Protein AF-A0A7S2ATP3-F1 (afdb_monomer_lite)

Structure (mmCIF, N/CA/C/O backbone):
data_AF-A0A7S2ATP3-F1
#
_entry.id   AF-A0A7S2ATP3-F1
#
loop_
_atom_site.group_PDB
_atom_site.id
_atom_site.type_symbol
_atom_site.label_atom_id
_atom_site.label_alt_id
_atom_site.label_comp_id
_atom_site.label_asym_id
_atom_site.label_entity_id
_atom_site.label_seq_id
_atom_site.pdbx_PDB_ins_code
_atom_site.Cartn_x
_atom_site.Cartn_y
_atom_site.Cartn_z
_atom_site.occupancy
_atom_site.B_iso_or_equiv
_atom_site.auth_seq_id
_atom_site.auth_comp_id
_atom_site.auth_asym_id
_atom_site.auth_atom_id
_atom_site.pdbx_PDB_model_num
ATOM 1 N N . MET A 1 1 ? 10.703 -3.916 -49.916 1.00 33.94 1 MET A N 1
ATOM 2 C CA . MET A 1 1 ? 11.485 -2.659 -49.935 1.00 33.94 1 MET A CA 1
ATOM 3 C C . MET A 1 1 ? 11.147 -1.851 -48.691 1.00 33.94 1 MET A C 1
ATOM 5 O O . MET A 1 1 ? 10.011 -1.898 -48.243 1.00 33.94 1 MET A O 1
ATOM 9 N N . ALA A 1 2 ? 12.160 -1.230 -48.090 1.00 40.50 2 ALA A N 1
ATOM 10 C CA . ALA A 1 2 ? 12.224 -0.801 -46.694 1.00 40.50 2 ALA A CA 1
ATOM 11 C C . ALA A 1 2 ? 11.126 0.184 -46.239 1.00 40.50 2 ALA A C 1
ATOM 13 O O . ALA A 1 2 ? 11.111 1.345 -46.646 1.00 40.50 2 ALA A O 1
ATOM 14 N N . LEU A 1 3 ? 10.295 -0.246 -45.282 1.00 36.16 3 LEU A N 1
ATOM 15 C CA . LEU A 1 3 ? 9.517 0.641 -44.412 1.00 36.16 3 LEU A CA 1
ATOM 16 C C . LEU A 1 3 ? 10.456 1.270 -43.374 1.00 36.16 3 LEU A C 1
ATOM 18 O O . LEU A 1 3 ? 10.487 0.913 -42.203 1.00 36.16 3 LEU A O 1
ATOM 22 N N . ASN A 1 4 ? 11.278 2.208 -43.835 1.00 50.88 4 ASN A N 1
ATOM 23 C CA . ASN A 1 4 ? 12.158 3.009 -42.992 1.00 50.88 4 ASN A CA 1
ATOM 24 C C . ASN A 1 4 ? 11.406 4.284 -42.564 1.00 50.88 4 ASN A C 1
ATOM 26 O O . ASN A 1 4 ? 11.763 5.398 -42.944 1.00 50.88 4 ASN A O 1
ATOM 30 N N . GLN A 1 5 ? 10.289 4.130 -41.847 1.00 51.97 5 GLN A N 1
ATOM 31 C CA . GLN A 1 5 ? 9.457 5.262 -41.435 1.00 51.97 5 GLN A CA 1
ATOM 32 C C . GLN A 1 5 ? 9.770 5.685 -39.995 1.00 51.97 5 GLN A C 1
ATOM 34 O O . GLN A 1 5 ? 9.367 5.065 -39.022 1.00 51.97 5 GLN A O 1
ATOM 39 N N . LYS A 1 6 ? 10.527 6.785 -39.891 1.00 52.81 6 LYS A N 1
ATOM 40 C CA . LYS A 1 6 ? 10.587 7.738 -38.765 1.00 52.81 6 LYS A CA 1
ATOM 41 C C . LYS A 1 6 ? 10.497 7.135 -37.356 1.00 52.81 6 LYS A C 1
ATOM 43 O O . LYS A 1 6 ? 9.715 7.588 -36.522 1.00 52.81 6 LYS A O 1
ATOM 48 N N . VAL A 1 7 ? 11.408 6.223 -37.029 1.00 58.91 7 VAL A N 1
ATOM 49 C CA . VAL A 1 7 ? 11.720 5.925 -35.627 1.00 58.91 7 VAL A CA 1
ATOM 50 C C . VA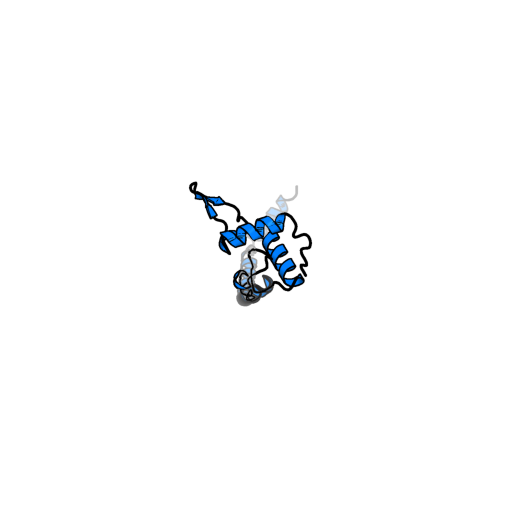L A 1 7 ? 12.190 7.235 -34.977 1.00 58.91 7 VAL A C 1
ATOM 52 O O . VAL A 1 7 ? 13.259 7.757 -35.312 1.00 58.91 7 VAL A O 1
ATOM 55 N N . GLY A 1 8 ? 11.356 7.828 -34.115 1.00 65.56 8 GLY A N 1
ATOM 56 C CA . GLY A 1 8 ? 11.642 9.113 -33.471 1.00 65.56 8 GLY A CA 1
ATOM 57 C C . GLY A 1 8 ? 13.002 9.104 -32.763 1.00 65.56 8 GLY A C 1
ATOM 58 O O . GLY A 1 8 ? 13.475 8.054 -32.329 1.00 65.56 8 GLY A O 1
ATOM 59 N N . LEU A 1 9 ? 13.645 10.271 -32.619 1.00 67.75 9 LEU A N 1
ATOM 60 C CA . LEU A 1 9 ? 15.016 10.386 -32.084 1.00 67.75 9 LEU A CA 1
ATOM 61 C C . LEU A 1 9 ? 15.212 9.618 -30.757 1.00 67.75 9 LEU A C 1
ATOM 63 O O . LEU A 1 9 ? 16.245 8.986 -30.548 1.00 67.75 9 LEU A O 1
ATOM 67 N N . LYS A 1 10 ? 14.174 9.620 -29.908 1.00 71.12 10 LYS A N 1
ATOM 68 C CA . LYS A 1 10 ? 14.107 8.920 -28.614 1.00 71.12 10 LYS A CA 1
ATOM 69 C C . LYS A 1 10 ? 14.188 7.394 -28.739 1.00 71.12 10 LYS A C 1
ATOM 71 O O . LYS A 1 10 ? 14.803 6.739 -27.909 1.00 71.12 10 LYS A O 1
ATOM 76 N N . PHE A 1 11 ? 13.600 6.817 -29.781 1.00 81.69 11 PHE A N 1
ATOM 77 C CA . PHE A 1 11 ? 13.672 5.379 -30.020 1.00 81.69 11 PHE A CA 1
ATOM 78 C C . PHE A 1 11 ? 15.026 4.973 -30.604 1.00 81.69 11 PHE A C 1
ATOM 80 O O . PHE A 1 11 ? 15.560 3.939 -30.223 1.00 81.69 11 PHE A O 1
ATOM 87 N N . LYS A 1 12 ? 15.656 5.818 -31.431 1.00 84.94 12 LYS A N 1
ATOM 88 C CA . LYS A 1 12 ? 17.006 5.544 -31.958 1.00 84.94 12 LYS A CA 1
ATOM 89 C C . LYS A 1 12 ? 18.074 5.488 -30.864 1.00 84.94 12 LYS A C 1
ATOM 91 O O . LYS A 1 12 ? 19.012 4.701 -30.969 1.00 84.94 12 LYS A O 1
ATOM 96 N N . THR A 1 13 ? 17.981 6.339 -29.841 1.00 86.75 13 THR A N 1
ATOM 97 C CA . THR A 1 13 ? 18.908 6.293 -28.697 1.00 86.75 13 THR A CA 1
ATOM 98 C C . THR A 1 13 ? 18.656 5.063 -27.832 1.00 86.75 13 THR A C 1
ATOM 100 O O . THR A 1 13 ? 19.607 4.410 -27.412 1.00 86.75 13 THR A O 1
ATOM 103 N N . ALA A 1 14 ? 17.389 4.700 -27.631 1.00 88.50 14 ALA A N 1
ATOM 104 C CA . ALA A 1 14 ? 17.014 3.513 -26.879 1.00 88.50 14 ALA A CA 1
ATOM 105 C C . ALA A 1 14 ? 17.439 2.207 -27.573 1.00 88.50 14 ALA A C 1
ATOM 107 O O . ALA A 1 14 ? 18.029 1.352 -26.926 1.00 88.50 14 ALA A O 1
ATOM 108 N N . ILE A 1 15 ? 17.235 2.079 -28.888 1.00 90.62 15 ILE A N 1
ATOM 109 C CA . ILE A 1 15 ? 17.682 0.917 -29.677 1.00 90.62 15 ILE A CA 1
ATOM 110 C C . ILE A 1 15 ? 19.206 0.776 -29.608 1.00 90.62 15 ILE A C 1
ATOM 112 O O . ILE A 1 15 ? 19.706 -0.320 -29.384 1.00 90.62 15 ILE A O 1
ATOM 116 N N . ARG A 1 16 ? 19.957 1.883 -29.707 1.00 90.94 16 ARG A N 1
ATOM 117 C CA . ARG A 1 16 ? 21.420 1.864 -29.525 1.00 90.94 16 ARG A CA 1
ATOM 118 C C . ARG A 1 16 ? 21.834 1.406 -28.126 1.00 90.94 16 ARG A C 1
ATOM 120 O O . ARG A 1 16 ? 22.780 0.635 -27.993 1.00 90.94 16 ARG A O 1
ATOM 127 N N . ALA A 1 17 ? 21.135 1.865 -27.088 1.00 91.06 17 ALA A N 1
ATOM 128 C CA . ALA A 1 17 ? 21.399 1.434 -25.719 1.00 91.06 17 ALA A CA 1
ATOM 129 C C . ALA A 1 17 ? 21.090 -0.062 -25.522 1.00 91.06 17 ALA A C 1
ATOM 131 O O . ALA A 1 17 ? 21.885 -0.756 -24.893 1.00 91.06 17 ALA A O 1
ATOM 132 N N . LEU A 1 18 ? 20.003 -0.570 -26.113 1.00 91.56 18 LEU A N 1
ATOM 133 C CA . LEU A 1 18 ? 19.653 -1.996 -26.091 1.00 91.56 18 LEU A CA 1
ATOM 134 C C . LEU A 1 18 ? 20.644 -2.851 -26.877 1.00 91.56 18 LEU A C 1
ATOM 136 O O . LEU A 1 18 ? 21.050 -3.898 -26.395 1.00 91.56 18 LEU A O 1
ATOM 140 N N . ALA A 1 19 ? 21.100 -2.392 -28.040 1.00 92.19 19 ALA A N 1
ATOM 141 C CA . ALA A 1 19 ? 22.096 -3.112 -28.826 1.00 92.19 19 ALA A CA 1
ATOM 142 C C . ALA A 1 19 ? 23.438 -3.254 -28.089 1.00 92.19 19 ALA A C 1
ATOM 144 O O . ALA A 1 19 ? 24.126 -4.254 -28.256 1.00 92.19 19 ALA A O 1
ATOM 145 N N . LYS A 1 20 ? 23.809 -2.261 -27.269 1.00 91.81 20 LYS A N 1
ATOM 146 C CA . LYS A 1 20 ? 25.088 -2.250 -26.546 1.00 91.81 20 LYS A CA 1
ATOM 147 C C . LYS A 1 20 ? 25.037 -2.947 -25.186 1.00 91.81 20 LYS A C 1
ATOM 149 O O . LYS A 1 20 ? 26.010 -3.582 -24.799 1.00 91.81 20 LYS A O 1
AT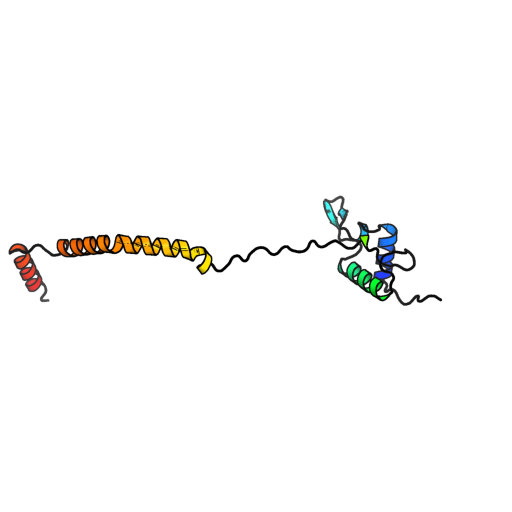OM 154 N N . TYR A 1 21 ? 23.952 -2.768 -24.437 1.00 90.88 21 TYR A N 1
ATOM 155 C CA . TYR A 1 21 ? 23.853 -3.205 -23.039 1.00 90.88 21 TYR A CA 1
ATOM 156 C C . TYR A 1 21 ? 22.748 -4.241 -22.800 1.00 90.88 21 TYR A C 1
ATOM 158 O O . TYR A 1 21 ? 22.624 -4.744 -21.688 1.00 90.88 21 TYR A O 1
ATOM 166 N N . GLY A 1 22 ? 21.930 -4.552 -23.808 1.00 89.69 22 GLY A N 1
ATOM 167 C CA . GLY A 1 22 ? 20.826 -5.499 -23.683 1.00 89.69 22 GLY A CA 1
ATOM 168 C C . GLY A 1 22 ? 19.844 -5.116 -22.562 1.00 89.69 22 GLY A C 1
ATOM 169 O O . GLY A 1 22 ? 19.532 -3.929 -22.401 1.00 89.69 22 GLY A O 1
ATOM 170 N N . PRO A 1 23 ? 19.358 -6.088 -21.765 1.00 90.25 23 PRO A N 1
ATOM 171 C CA . PRO A 1 23 ? 18.364 -5.841 -20.717 1.00 90.25 23 PRO A CA 1
ATOM 172 C C . PRO A 1 23 ? 18.878 -4.943 -19.577 1.00 90.25 23 PRO A C 1
ATOM 174 O O . PRO A 1 23 ? 18.075 -4.299 -18.896 1.00 90.25 23 PRO A O 1
ATOM 177 N N . ASP A 1 24 ? 20.196 -4.814 -19.398 1.00 92.31 24 ASP A N 1
ATOM 178 C CA . ASP A 1 24 ? 20.793 -3.955 -18.366 1.00 92.31 24 ASP A CA 1
ATOM 179 C C . ASP A 1 24 ? 20.502 -2.469 -18.597 1.00 92.31 24 ASP A C 1
ATOM 181 O O . ASP A 1 24 ? 20.576 -1.663 -17.667 1.00 92.31 24 ASP A O 1
ATOM 185 N N . ALA A 1 25 ? 20.138 -2.082 -19.825 1.00 93.19 25 ALA A N 1
ATOM 186 C CA . ALA A 1 25 ? 19.725 -0.718 -20.140 1.00 93.19 25 ALA A CA 1
ATOM 187 C C . ALA A 1 25 ? 18.448 -0.293 -19.383 1.00 93.19 25 ALA A C 1
ATOM 189 O O . ALA A 1 25 ? 18.230 0.906 -19.166 1.00 93.19 25 ALA A O 1
ATOM 190 N N . PHE A 1 26 ? 17.618 -1.257 -18.966 1.00 92.25 26 PHE A N 1
ATOM 191 C CA . PHE A 1 26 ? 16.389 -1.025 -18.201 1.00 92.25 26 PHE A CA 1
ATOM 192 C C . PHE A 1 26 ? 16.611 -0.953 -16.688 1.00 92.25 26 PHE A C 1
ATOM 194 O O . PHE A 1 26 ? 15.719 -0.509 -15.958 1.00 92.25 26 PHE A O 1
ATOM 201 N N . GLN A 1 27 ? 17.773 -1.391 -16.202 1.00 91.62 27 GLN A N 1
ATOM 202 C CA . GLN A 1 27 ? 18.060 -1.464 -14.775 1.00 91.62 27 GLN A CA 1
ATOM 203 C C . GLN A 1 27 ? 18.791 -0.203 -14.288 1.00 91.62 27 GLN A C 1
ATOM 205 O O . GLN A 1 27 ? 19.637 0.349 -14.999 1.00 91.62 27 GLN A O 1
ATOM 210 N N . PRO A 1 28 ? 18.475 0.300 -13.081 1.00 94.38 28 PRO A N 1
ATOM 211 C CA . PRO A 1 28 ? 19.285 1.334 -12.451 1.00 94.38 28 PRO A CA 1
ATOM 212 C C . PRO A 1 28 ? 20.668 0.767 -12.100 1.00 94.38 28 PRO A C 1
ATOM 214 O O . PRO A 1 28 ? 20.784 -0.379 -11.669 1.00 94.38 28 PRO A O 1
ATOM 217 N N . LYS A 1 29 ? 21.718 1.577 -12.251 1.00 92.94 29 LYS A N 1
ATOM 218 C CA . LYS A 1 29 ? 23.102 1.183 -11.932 1.00 92.94 29 LYS A CA 1
ATOM 219 C C . LYS A 1 29 ? 23.595 1.924 -10.697 1.00 92.94 29 LYS A C 1
ATOM 221 O O . LYS A 1 29 ? 23.258 3.089 -10.506 1.00 92.94 29 LYS A O 1
ATOM 226 N N . LYS A 1 30 ? 24.391 1.267 -9.857 1.00 94.38 30 LYS A N 1
ATOM 227 C CA . LYS A 1 30 ? 25.004 1.903 -8.685 1.00 94.38 30 LYS A CA 1
ATOM 228 C C . LYS A 1 30 ? 26.281 2.634 -9.115 1.00 94.38 30 LYS A C 1
ATOM 230 O O . LYS A 1 30 ? 27.124 2.041 -9.781 1.00 94.38 30 LYS A O 1
ATOM 235 N N . LEU A 1 31 ? 26.396 3.916 -8.780 1.00 92.69 31 LEU A N 1
ATOM 236 C CA . LEU A 1 31 ? 27.613 4.707 -8.977 1.00 92.69 31 LEU A CA 1
ATOM 237 C C . LEU A 1 31 ? 28.647 4.367 -7.896 1.00 92.69 31 LEU A C 1
ATOM 239 O O . LEU A 1 31 ? 28.300 3.826 -6.844 1.00 92.69 31 LEU A O 1
ATOM 243 N N . GLN A 1 32 ? 29.905 4.738 -8.144 1.00 91.31 32 GLN A N 1
ATOM 244 C CA . GLN A 1 32 ? 31.008 4.589 -7.186 1.00 91.31 32 GLN A CA 1
ATOM 245 C C . GLN A 1 32 ? 30.724 5.318 -5.862 1.00 91.31 32 GLN A C 1
ATOM 247 O O . GLN A 1 32 ? 30.970 4.761 -4.798 1.00 91.31 32 GLN A O 1
ATOM 252 N N . ASP A 1 33 ? 30.050 6.470 -5.919 1.00 91.44 33 ASP A N 1
ATOM 253 C CA . ASP A 1 33 ? 29.601 7.250 -4.752 1.00 91.44 33 ASP A CA 1
ATOM 254 C C . ASP A 1 33 ? 28.462 6.585 -3.947 1.00 91.44 33 ASP A C 1
ATOM 256 O O . ASP A 1 33 ? 27.826 7.212 -3.100 1.00 91.44 33 ASP A O 1
ATOM 260 N N . GLY A 1 34 ? 28.089 5.345 -4.276 1.00 93.75 34 GLY A N 1
ATOM 261 C CA . GLY A 1 34 ? 27.009 4.598 -3.631 1.00 93.75 34 GLY A CA 1
ATOM 262 C C . GLY A 1 34 ? 25.589 5.011 -4.040 1.00 93.75 34 GLY A C 1
ATOM 263 O O . GLY A 1 34 ? 24.634 4.309 -3.701 1.00 93.75 34 GLY A O 1
ATOM 264 N N . LYS A 1 35 ? 25.433 6.104 -4.796 1.00 94.69 35 LYS A N 1
ATOM 265 C CA . LYS A 1 35 ? 24.148 6.592 -5.327 1.00 94.69 35 LYS A CA 1
ATOM 266 C C . LYS A 1 35 ? 23.647 5.720 -6.483 1.00 94.69 35 LYS A C 1
A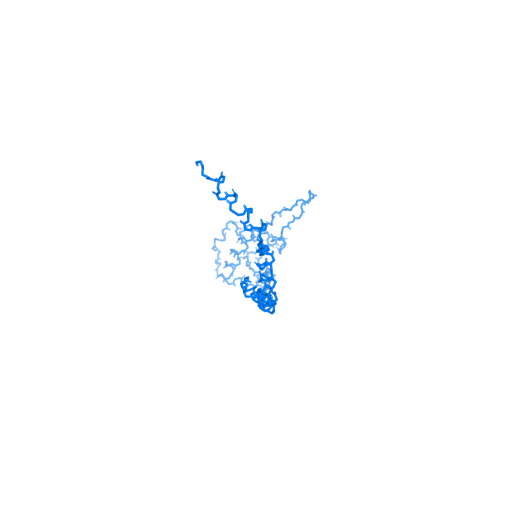TOM 268 O O . LYS A 1 35 ? 24.435 5.161 -7.238 1.00 94.69 35 LYS A O 1
ATOM 273 N N . TRP A 1 36 ? 22.331 5.643 -6.672 1.00 95.62 36 TRP A N 1
ATOM 274 C CA . TRP A 1 36 ? 21.728 4.944 -7.812 1.00 95.62 36 TRP A CA 1
ATOM 275 C C . TRP A 1 36 ? 21.506 5.895 -8.993 1.00 95.62 36 TRP A C 1
ATOM 277 O O . TRP A 1 36 ? 20.810 6.903 -8.869 1.00 95.62 36 TRP A O 1
ATOM 287 N N . ALA A 1 37 ? 22.059 5.552 -10.154 1.00 93.69 37 ALA A N 1
ATOM 288 C CA . ALA A 1 37 ? 21.726 6.178 -11.425 1.00 93.69 37 ALA A CA 1
ATOM 289 C C . ALA A 1 37 ? 20.349 5.721 -11.904 1.00 93.69 37 ALA A C 1
ATOM 291 O O . ALA A 1 37 ? 19.934 4.574 -11.715 1.00 93.69 37 ALA A O 1
ATOM 292 N N . LYS A 1 38 ? 19.675 6.619 -12.623 1.00 93.62 38 LYS A N 1
ATOM 293 C CA . LYS A 1 38 ? 18.491 6.276 -13.413 1.00 93.62 38 LYS A CA 1
ATOM 294 C C . LYS A 1 38 ? 18.879 5.277 -14.518 1.00 93.62 38 LYS A C 1
ATOM 296 O O . LYS A 1 38 ? 20.004 5.345 -15.017 1.00 93.62 38 LYS A O 1
ATOM 301 N N . PRO A 1 39 ? 17.967 4.379 -14.925 1.00 95.00 39 PRO A N 1
ATOM 302 C CA . PRO A 1 39 ? 18.218 3.494 -16.056 1.00 95.00 39 PRO A CA 1
ATOM 303 C C . PRO A 1 39 ? 18.425 4.306 -17.339 1.00 95.00 39 PRO A C 1
ATOM 305 O O . PRO A 1 39 ? 17.837 5.380 -17.501 1.00 95.00 39 PRO A O 1
ATOM 308 N N . MET A 1 40 ? 19.229 3.774 -18.262 1.00 93.88 40 MET A N 1
ATOM 309 C CA . MET A 1 40 ? 19.471 4.410 -19.565 1.00 93.88 40 MET A CA 1
ATOM 310 C C . MET A 1 40 ? 18.168 4.551 -20.355 1.00 93.88 40 MET A C 1
ATOM 312 O O . MET A 1 40 ? 17.954 5.544 -21.051 1.00 93.88 40 MET A O 1
ATOM 316 N N . ILE A 1 41 ? 17.272 3.572 -20.207 1.00 93.19 41 ILE A N 1
ATOM 317 C CA . ILE A 1 41 ? 15.941 3.584 -20.799 1.00 93.19 41 ILE A CA 1
ATOM 318 C C . ILE A 1 41 ? 14.905 3.705 -19.688 1.00 93.19 41 ILE A C 1
ATOM 320 O O . ILE A 1 41 ? 14.750 2.827 -18.842 1.00 93.19 41 ILE A O 1
ATOM 324 N N . SER A 1 42 ? 14.164 4.815 -19.696 1.00 92.69 42 SER A N 1
ATOM 325 C CA . SER A 1 42 ? 13.066 5.010 -18.749 1.00 92.69 42 SER A CA 1
ATOM 326 C C . SER A 1 42 ? 11.943 3.993 -18.976 1.00 92.69 42 SER A C 1
ATOM 328 O O . SER A 1 42 ? 11.684 3.573 -20.104 1.00 92.69 42 SER A O 1
ATOM 330 N N . ARG A 1 43 ? 11.197 3.671 -17.913 1.00 91.56 43 ARG A N 1
ATOM 331 C CA . ARG A 1 43 ? 10.034 2.768 -17.987 1.00 91.56 43 ARG A CA 1
ATOM 332 C C . ARG A 1 43 ? 9.005 3.178 -19.039 1.00 91.56 43 ARG A C 1
ATOM 334 O O . ARG A 1 43 ? 8.434 2.315 -19.692 1.00 91.56 43 ARG A O 1
ATOM 341 N N . ARG A 1 44 ? 8.775 4.483 -19.207 1.00 91.69 44 ARG A N 1
ATOM 342 C CA . ARG A 1 44 ? 7.850 4.995 -20.223 1.00 91.69 44 ARG A CA 1
ATOM 343 C C . ARG A 1 44 ? 8.367 4.704 -21.629 1.00 91.69 44 ARG A C 1
ATOM 345 O O . ARG A 1 44 ? 7.643 4.141 -22.432 1.00 91.69 44 ARG A O 1
ATOM 352 N N . MET A 1 45 ? 9.637 5.012 -21.885 1.00 91.69 45 MET A N 1
ATOM 353 C CA . MET A 1 45 ? 10.259 4.762 -23.186 1.00 91.69 45 MET A CA 1
ATOM 354 C C . MET A 1 45 ? 10.295 3.268 -23.529 1.00 91.69 45 MET A C 1
ATOM 356 O O . MET A 1 45 ? 10.050 2.901 -24.672 1.00 91.69 45 MET A O 1
ATOM 360 N N . ALA A 1 46 ? 10.532 2.410 -22.535 1.00 92.25 46 ALA A N 1
ATOM 361 C CA . ALA A 1 46 ? 10.424 0.961 -22.671 1.00 92.25 46 ALA A CA 1
ATOM 362 C C . ALA A 1 46 ? 8.996 0.514 -23.050 1.00 92.25 46 ALA A C 1
ATOM 364 O O . ALA A 1 46 ? 8.818 -0.243 -23.997 1.00 92.25 46 ALA A O 1
ATOM 365 N N . ALA A 1 47 ? 7.967 1.027 -22.366 1.00 92.06 47 ALA A N 1
ATOM 366 C CA . ALA A 1 47 ? 6.569 0.716 -22.677 1.00 92.06 47 ALA A CA 1
ATOM 367 C C . ALA A 1 47 ? 6.144 1.211 -24.072 1.00 92.06 47 ALA A C 1
ATOM 369 O O . ALA A 1 47 ? 5.413 0.512 -24.780 1.00 92.06 47 ALA A O 1
ATOM 370 N N . ASP A 1 48 ? 6.627 2.385 -24.482 1.00 91.56 48 ASP A N 1
ATOM 371 C CA . ASP A 1 48 ? 6.384 2.942 -25.811 1.00 91.56 48 ASP A CA 1
ATOM 372 C C . ASP A 1 48 ? 7.057 2.077 -26.897 1.00 91.56 48 ASP A C 1
ATOM 374 O O . ASP A 1 48 ? 6.414 1.748 -27.891 1.00 91.56 48 ASP A O 1
ATOM 378 N N . LEU A 1 49 ? 8.305 1.630 -26.683 1.00 90.31 49 LEU A N 1
ATOM 379 C CA . LEU A 1 49 ? 9.022 0.705 -27.580 1.00 90.31 49 LEU A CA 1
ATOM 380 C C . LEU A 1 49 ? 8.322 -0.645 -27.711 1.00 90.31 49 LEU A C 1
ATOM 382 O O . LEU A 1 49 ? 8.178 -1.166 -28.816 1.00 90.31 49 LEU A O 1
ATOM 386 N N . ARG A 1 50 ? 7.869 -1.200 -26.587 1.00 91.56 50 ARG A N 1
ATOM 387 C CA . ARG A 1 50 ? 7.069 -2.426 -26.544 1.00 91.56 50 ARG A CA 1
ATOM 388 C C . ARG A 1 50 ? 5.790 -2.270 -27.361 1.00 91.56 50 ARG A C 1
ATOM 390 O O . ARG A 1 50 ? 5.502 -3.095 -28.219 1.00 91.56 50 ARG A O 1
ATOM 397 N N . SER A 1 51 ? 5.052 -1.185 -27.136 1.00 90.94 51 SER A N 1
ATOM 398 C CA . SER A 1 51 ? 3.806 -0.897 -27.857 1.00 90.94 51 SER A CA 1
ATOM 399 C C . SER A 1 51 ? 4.043 -0.701 -29.355 1.00 90.94 51 SER A C 1
ATOM 401 O O . SER A 1 51 ? 3.261 -1.181 -30.166 1.00 90.94 51 SER A O 1
ATOM 403 N N . HIS A 1 52 ? 5.133 -0.027 -29.725 1.00 89.06 52 HIS A N 1
ATOM 404 C CA . HIS A 1 52 ? 5.544 0.143 -31.115 1.00 89.06 52 HIS A CA 1
ATOM 405 C C . HIS A 1 52 ? 5.894 -1.199 -31.768 1.00 89.06 52 HIS A C 1
ATOM 407 O O . HIS A 1 52 ? 5.407 -1.501 -32.849 1.00 89.06 52 HIS A O 1
ATOM 413 N N . SER A 1 53 ? 6.675 -2.039 -31.089 1.00 90.00 53 SER A N 1
ATOM 414 C CA . SER A 1 53 ? 7.082 -3.351 -31.607 1.00 90.00 53 SER A CA 1
ATOM 415 C C . SER A 1 53 ? 5.893 -4.292 -31.817 1.00 90.00 53 SER A C 1
ATOM 417 O O . SER A 1 53 ? 5.890 -5.064 -32.768 1.00 90.00 53 SER A O 1
ATOM 419 N N . LEU A 1 54 ? 4.860 -4.198 -30.971 1.00 90.75 54 LEU A N 1
ATOM 420 C CA . LEU A 1 54 ? 3.601 -4.925 -31.163 1.00 90.75 54 LEU A CA 1
ATOM 421 C C . LEU A 1 54 ? 2.821 -4.443 -32.396 1.00 90.75 54 LEU A C 1
ATOM 423 O O . LEU A 1 54 ? 2.194 -5.259 -33.061 1.00 90.75 54 LEU A O 1
ATOM 427 N N . ARG A 1 55 ? 2.852 -3.140 -32.707 1.00 88.81 55 ARG A N 1
ATOM 428 C CA . ARG A 1 55 ? 2.168 -2.575 -33.885 1.00 88.81 55 ARG A CA 1
ATOM 429 C C . ARG A 1 55 ? 2.868 -2.935 -35.192 1.00 88.81 55 ARG A C 1
ATOM 431 O O . ARG A 1 55 ? 2.198 -3.275 -36.154 1.00 88.81 55 ARG A O 1
ATOM 438 N N . GLU A 1 56 ? 4.197 -2.881 -35.200 1.00 86.19 56 GLU A N 1
ATOM 439 C CA . GLU A 1 56 ? 5.026 -3.168 -36.381 1.00 86.19 56 GLU A CA 1
ATOM 440 C C . GLU A 1 56 ? 5.274 -4.670 -36.602 1.00 86.19 56 GLU A C 1
ATOM 442 O O . GLU A 1 56 ? 5.908 -5.060 -37.578 1.00 86.19 56 GLU A O 1
ATOM 447 N N . GLY A 1 57 ? 4.823 -5.531 -35.683 1.00 87.56 57 GLY A N 1
ATOM 448 C CA . GLY A 1 57 ? 5.026 -6.979 -35.772 1.00 87.56 57 GLY A CA 1
ATOM 449 C C . GLY A 1 57 ? 6.455 -7.446 -35.466 1.00 87.56 57 GLY A C 1
ATOM 450 O O . GLY A 1 57 ? 6.776 -8.609 -35.676 1.00 87.56 57 GLY A O 1
ATOM 451 N N . THR A 1 58 ? 7.318 -6.584 -34.923 1.00 88.62 58 THR A N 1
ATOM 452 C CA . THR A 1 58 ? 8.702 -6.910 -34.521 1.00 88.62 58 THR A CA 1
ATOM 453 C C . THR A 1 58 ? 8.787 -7.375 -33.061 1.00 88.62 58 THR A C 1
ATOM 455 O O . THR A 1 58 ? 9.722 -7.033 -32.329 1.00 88.62 58 THR A O 1
ATOM 458 N N . TRP A 1 59 ? 7.758 -8.079 -32.593 1.00 89.12 59 TRP A N 1
ATOM 459 C CA . TRP A 1 59 ? 7.672 -8.621 -31.240 1.00 89.12 59 TRP A CA 1
ATOM 460 C C . TRP A 1 59 ? 8.302 -10.017 -31.171 1.00 89.12 59 TRP A C 1
ATOM 462 O O . TRP A 1 59 ? 8.075 -10.842 -32.047 1.00 89.12 59 TRP A O 1
ATOM 472 N N . GLY A 1 60 ? 9.060 -10.297 -30.110 1.00 87.56 60 GLY A N 1
ATOM 473 C CA . GLY A 1 60 ? 9.691 -11.595 -29.856 1.00 87.56 60 GLY A CA 1
ATOM 474 C C . GLY A 1 60 ? 11.143 -11.701 -30.328 1.00 87.56 60 GLY A C 1
ATOM 475 O O . GLY A 1 60 ? 11.863 -12.566 -29.847 1.00 87.56 60 GLY A O 1
ATOM 476 N N . SER A 1 61 ? 11.608 -10.797 -31.193 1.00 87.25 61 SER A N 1
ATOM 477 C CA . SER A 1 61 ? 13.006 -10.737 -31.631 1.00 87.25 61 SER A CA 1
ATOM 478 C C . SER A 1 61 ? 13.498 -9.296 -31.700 1.00 87.25 61 SER A C 1
ATOM 480 O O . SER A 1 61 ? 12.822 -8.437 -32.271 1.00 87.25 61 SER A O 1
ATOM 482 N N . PHE A 1 62 ? 14.691 -9.033 -31.170 1.00 90.31 62 PHE A N 1
ATOM 483 C CA . PHE A 1 62 ? 15.349 -7.733 -31.280 1.00 90.31 62 PHE A CA 1
ATOM 484 C C . PHE A 1 62 ? 16.448 -7.761 -32.347 1.00 90.31 62 PHE A C 1
ATOM 486 O O . PHE A 1 62 ? 17.334 -8.612 -32.308 1.00 90.31 62 PHE A O 1
ATOM 493 N N . SER A 1 63 ? 16.423 -6.791 -33.263 1.00 87.75 63 SER A N 1
ATOM 494 C CA . SER A 1 63 ? 17.505 -6.529 -34.215 1.00 87.75 63 SER A CA 1
ATOM 495 C C . SER A 1 63 ? 18.143 -5.165 -33.925 1.00 87.75 63 SER A C 1
ATOM 497 O O . SER A 1 63 ? 17.422 -4.176 -33.800 1.00 87.75 63 SER A O 1
ATOM 499 N N . PRO A 1 64 ? 19.482 -5.041 -33.883 1.00 85.06 64 PRO A N 1
ATOM 500 C CA . PRO A 1 64 ? 20.149 -3.751 -33.684 1.00 85.06 64 PRO A CA 1
ATOM 501 C C . PRO A 1 64 ? 19.839 -2.696 -34.758 1.00 85.06 64 PRO A C 1
ATOM 503 O O . PRO A 1 64 ? 19.948 -1.500 -34.491 1.00 85.06 64 PRO A O 1
ATOM 506 N N . ILE A 1 65 ? 19.474 -3.132 -35.969 1.00 82.75 65 ILE A N 1
ATOM 507 C CA . ILE A 1 65 ? 19.237 -2.255 -37.126 1.00 82.75 65 ILE A CA 1
ATOM 508 C C . ILE A 1 65 ? 17.773 -1.812 -37.168 1.00 82.75 65 ILE A C 1
ATOM 510 O O . ILE A 1 65 ? 17.482 -0.621 -37.267 1.00 82.75 65 ILE A O 1
ATOM 514 N N . THR A 1 66 ? 16.855 -2.773 -37.069 1.00 79.94 66 THR A N 1
ATOM 515 C CA . THR A 1 66 ? 15.407 -2.537 -37.197 1.00 79.94 66 THR A CA 1
ATOM 516 C C . THR A 1 66 ? 14.760 -2.178 -35.856 1.00 79.94 66 THR A C 1
ATOM 518 O O . THR A 1 66 ? 13.700 -1.561 -35.812 1.00 79.94 66 THR A O 1
ATOM 521 N N . GLY A 1 67 ? 15.411 -2.516 -34.744 1.00 84.62 67 GLY A N 1
ATOM 522 C CA . GLY A 1 67 ? 14.816 -2.499 -33.417 1.00 84.62 67 GLY A CA 1
ATOM 523 C C . GLY A 1 67 ? 13.991 -3.760 -33.165 1.00 84.62 67 GLY A C 1
ATOM 524 O O . GLY A 1 67 ? 14.296 -4.841 -33.667 1.00 84.62 67 GLY A O 1
ATOM 525 N N . GLY A 1 68 ? 12.955 -3.613 -32.348 1.00 87.94 68 GLY A N 1
ATOM 526 C CA . GLY A 1 68 ? 12.094 -4.703 -31.905 1.00 87.94 68 GLY A CA 1
ATOM 527 C C . GLY A 1 68 ? 12.071 -4.822 -30.390 1.00 87.94 68 GLY A C 1
ATOM 528 O O . GLY A 1 68 ? 12.673 -4.018 -29.669 1.00 87.94 68 GLY A O 1
ATOM 529 N N . TRP A 1 69 ? 11.358 -5.829 -29.907 1.00 91.50 69 TRP A N 1
ATOM 530 C CA . TRP A 1 69 ? 11.256 -6.103 -28.483 1.00 91.50 69 TRP A CA 1
ATOM 531 C C . TRP A 1 69 ? 11.350 -7.598 -28.232 1.00 91.50 69 TRP A C 1
ATOM 533 O O . TRP A 1 69 ? 10.547 -8.363 -28.760 1.00 91.50 69 TRP A O 1
ATOM 543 N N . ASP A 1 70 ? 12.311 -8.005 -27.409 1.00 91.69 70 ASP A N 1
ATOM 544 C CA . ASP A 1 70 ? 12.437 -9.390 -26.970 1.00 91.69 70 ASP A CA 1
ATOM 545 C C . ASP A 1 70 ? 11.441 -9.681 -25.835 1.00 91.69 70 ASP A C 1
ATOM 547 O O . ASP A 1 70 ? 11.344 -8.942 -24.852 1.00 91.69 70 ASP A O 1
ATOM 551 N N . SER A 1 71 ? 10.695 -10.781 -25.960 1.00 89.31 71 SER A N 1
ATOM 552 C CA . SER A 1 71 ? 9.734 -11.217 -24.946 1.00 89.31 71 SER A CA 1
ATOM 553 C C . SER A 1 71 ? 10.395 -11.498 -23.593 1.00 89.31 71 SER A C 1
ATOM 555 O O . SER A 1 71 ? 9.719 -11.405 -22.569 1.00 89.31 71 SER A O 1
ATOM 557 N N . SER A 1 72 ? 11.692 -11.823 -23.565 1.00 90.06 72 SER A N 1
ATOM 558 C CA . SER A 1 72 ? 12.438 -12.059 -22.323 1.00 90.06 72 SER A CA 1
ATOM 559 C C . SER A 1 72 ? 12.576 -10.800 -21.449 1.00 90.06 72 SER A C 1
ATOM 561 O O . SER A 1 72 ? 12.777 -10.901 -20.239 1.00 90.06 72 SER A O 1
ATOM 563 N N . TRP A 1 73 ? 12.430 -9.605 -22.037 1.00 90.06 73 TRP A N 1
ATOM 564 C CA . TRP A 1 73 ? 12.553 -8.326 -21.330 1.00 90.06 73 TRP A CA 1
ATOM 565 C C . TRP A 1 73 ? 11.288 -7.932 -20.560 1.00 90.06 73 TRP A C 1
ATOM 567 O O . TRP A 1 73 ? 11.319 -7.005 -19.744 1.00 90.06 73 TRP A O 1
ATOM 577 N N . ASP A 1 74 ? 10.168 -8.621 -20.793 1.00 86.62 74 ASP A N 1
ATOM 578 C CA . ASP A 1 74 ? 8.941 -8.386 -20.042 1.00 86.62 74 ASP A CA 1
ATOM 579 C C . ASP A 1 74 ? 9.053 -8.962 -18.624 1.00 86.62 74 ASP A C 1
ATOM 581 O O . ASP A 1 74 ? 9.239 -10.156 -18.398 1.00 86.62 74 ASP A O 1
ATOM 585 N N . SER A 1 75 ? 8.872 -8.100 -17.623 1.00 80.06 75 SER A N 1
ATOM 586 C CA . SER A 1 75 ? 8.795 -8.538 -16.231 1.00 80.06 75 SER A CA 1
ATOM 587 C C . SER A 1 75 ? 7.506 -9.330 -15.985 1.00 80.06 75 SER A C 1
ATOM 589 O O . SER A 1 75 ? 6.410 -8.765 -16.095 1.00 80.06 75 SER A O 1
ATOM 591 N N . TYR A 1 76 ? 7.616 -10.589 -15.553 1.00 81.62 76 TYR A N 1
ATOM 592 C CA . TYR A 1 76 ? 6.460 -11.360 -15.094 1.00 81.62 76 TYR A CA 1
ATOM 593 C C . TYR A 1 76 ? 5.864 -10.730 -13.827 1.00 81.62 76 TYR A C 1
ATOM 595 O O . TYR A 1 76 ? 6.465 -10.743 -12.748 1.00 81.62 76 TYR A O 1
ATOM 603 N N . LYS A 1 77 ? 4.657 -10.168 -13.939 1.00 82.69 77 LYS A N 1
ATOM 604 C CA . LYS A 1 77 ? 3.908 -9.679 -12.777 1.00 82.69 77 LYS A CA 1
ATOM 605 C C . LYS A 1 77 ? 3.145 -10.844 -12.168 1.00 82.69 77 LYS A C 1
ATOM 607 O O . LYS A 1 77 ? 2.131 -11.269 -12.712 1.00 82.69 77 L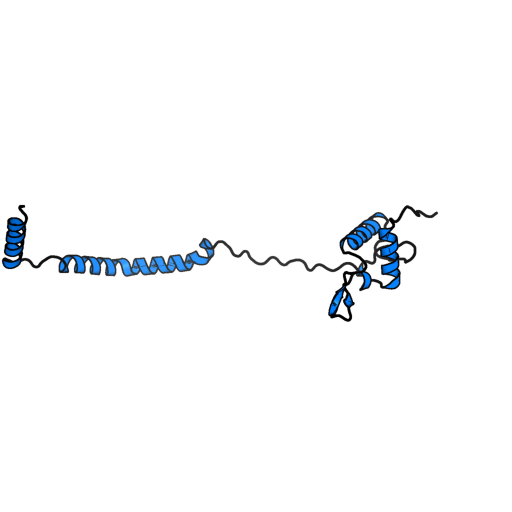YS A O 1
ATOM 612 N N . ARG A 1 78 ? 3.611 -11.331 -11.013 1.00 87.00 78 ARG A N 1
ATOM 613 C CA . ARG A 1 78 ? 2.866 -12.329 -10.235 1.00 87.00 78 ARG A CA 1
ATOM 614 C C . ARG A 1 78 ? 1.450 -11.798 -9.966 1.00 87.00 78 ARG A C 1
ATOM 616 O O . ARG A 1 78 ? 1.325 -10.652 -9.516 1.00 87.00 78 ARG A O 1
ATOM 623 N N . PRO A 1 79 ? 0.392 -12.585 -10.226 1.00 87.38 79 PRO A N 1
ATOM 624 C CA . PRO A 1 79 ? -0.963 -12.149 -9.935 1.00 87.38 79 PRO A CA 1
ATOM 625 C C . PRO A 1 79 ? -1.092 -11.861 -8.437 1.00 87.38 79 PRO A C 1
ATOM 627 O O . PRO A 1 79 ? -0.606 -12.614 -7.589 1.00 87.38 79 PRO A O 1
ATOM 630 N N . LYS A 1 80 ? -1.735 -10.741 -8.094 1.00 88.94 80 LYS A N 1
ATOM 631 C CA . LYS A 1 80 ? -1.992 -10.399 -6.695 1.00 88.94 80 LYS A CA 1
ATOM 632 C C . LYS A 1 80 ? -3.076 -11.331 -6.160 1.00 88.94 80 LYS A C 1
ATOM 634 O O . LYS A 1 80 ? -4.250 -11.159 -6.480 1.00 88.94 80 LYS A O 1
ATOM 639 N N . ILE A 1 81 ? -2.686 -12.276 -5.312 1.00 91.38 81 ILE A N 1
ATOM 640 C CA . ILE A 1 81 ? -3.629 -13.128 -4.582 1.00 91.38 81 ILE A CA 1
ATOM 641 C C . ILE A 1 81 ? -4.431 -12.230 -3.632 1.00 91.38 81 ILE A C 1
ATOM 643 O O . ILE A 1 81 ? -3.862 -11.515 -2.797 1.00 91.38 81 ILE A O 1
ATOM 647 N N . ARG A 1 82 ? -5.758 -12.200 -3.800 1.00 89.62 82 ARG A N 1
ATOM 648 C CA . ARG A 1 82 ? -6.640 -11.404 -2.940 1.00 89.62 82 ARG A CA 1
ATOM 649 C C . ARG A 1 82 ? -6.681 -12.042 -1.554 1.00 89.62 82 ARG A C 1
ATOM 651 O O . ARG A 1 82 ? -6.996 -13.216 -1.415 1.00 89.62 82 ARG A O 1
ATOM 658 N N . ARG A 1 83 ? -6.360 -11.250 -0.532 1.00 89.31 83 ARG A N 1
ATOM 659 C CA . ARG A 1 83 ? -6.547 -11.643 0.869 1.00 89.31 83 ARG A CA 1
ATOM 660 C C . ARG A 1 83 ? -8.040 -11.582 1.215 1.00 89.31 83 ARG A C 1
ATOM 662 O O . ARG A 1 83 ? -8.739 -10.752 0.622 1.00 89.31 83 ARG A O 1
ATOM 669 N N . PRO A 1 84 ? -8.522 -12.403 2.164 1.00 90.94 84 PRO A N 1
ATOM 670 C CA . PRO A 1 84 ? -9.887 -12.279 2.662 1.00 90.94 84 PRO A CA 1
ATOM 671 C C . PRO A 1 84 ? -10.140 -10.864 3.198 1.00 90.94 84 PRO A C 1
ATOM 673 O O . PRO A 1 84 ? -9.223 -10.184 3.676 1.00 90.94 84 PRO A O 1
ATOM 676 N N . LEU A 1 85 ? -11.384 -10.396 3.079 1.00 92.19 85 LEU A N 1
ATOM 677 C CA . LEU A 1 85 ? -11.753 -9.061 3.539 1.00 92.19 85 LEU A CA 1
ATOM 678 C C . LEU A 1 85 ? -11.666 -8.982 5.066 1.00 92.19 85 LEU A C 1
ATOM 680 O O . LEU A 1 85 ? -12.122 -9.868 5.776 1.00 92.19 85 LEU A O 1
ATOM 684 N N . LYS A 1 86 ? -11.149 -7.859 5.571 1.00 91.06 86 LYS A N 1
ATOM 685 C CA . LYS A 1 86 ? -11.011 -7.571 7.009 1.00 91.06 86 LYS A CA 1
ATOM 686 C C . LYS A 1 86 ? -12.351 -7.447 7.764 1.00 91.06 86 LYS A C 1
ATOM 688 O O . LYS A 1 86 ? -12.314 -7.394 8.985 1.00 91.06 86 LYS A O 1
ATOM 693 N N . THR A 1 87 ? -13.480 -7.357 7.050 1.00 93.38 87 THR A N 1
ATOM 694 C CA . THR A 1 87 ? -14.839 -7.052 7.555 1.00 93.38 87 THR A CA 1
ATOM 695 C C . THR A 1 87 ? -14.929 -5.786 8.435 1.00 93.38 87 THR A C 1
ATOM 697 O O . THR A 1 87 ? -13.932 -5.120 8.749 1.00 93.38 87 THR A O 1
ATOM 700 N N . SER A 1 88 ? -16.150 -5.355 8.776 1.00 96.88 88 SER A N 1
ATOM 701 C CA . SER A 1 88 ? -16.360 -4.158 9.601 1.00 96.88 88 SER A CA 1
ATOM 702 C C . SER A 1 88 ? -15.880 -4.386 11.038 1.00 96.88 88 SER A C 1
ATOM 704 O O . SER A 1 88 ? -15.832 -5.510 11.532 1.00 96.88 88 SER A O 1
ATOM 706 N N . LYS A 1 89 ? -15.553 -3.309 11.768 1.00 95.88 89 LYS A N 1
ATOM 707 C CA . LYS A 1 89 ? -15.287 -3.403 13.218 1.00 95.88 89 LYS A CA 1
ATOM 708 C C . LYS A 1 89 ? -16.490 -3.998 13.963 1.00 95.88 89 LYS A C 1
ATOM 710 O O . LYS A 1 89 ? -16.290 -4.727 14.929 1.00 95.88 89 LYS A O 1
ATOM 715 N N . ARG A 1 90 ? -17.718 -3.692 13.518 1.00 94.56 90 ARG A N 1
ATOM 716 C CA . ARG A 1 90 ? -18.956 -4.214 14.119 1.00 94.56 90 ARG A CA 1
ATOM 717 C C . ARG A 1 90 ? -19.024 -5.738 14.049 1.00 94.56 90 ARG A C 1
ATOM 719 O O . ARG A 1 90 ? -19.352 -6.342 15.060 1.00 94.56 90 ARG A O 1
ATOM 726 N N . ASP A 1 91 ? -18.683 -6.317 12.902 1.00 95.06 91 ASP A N 1
ATOM 727 C CA . ASP A 1 91 ? -18.746 -7.766 12.687 1.00 95.06 91 ASP A CA 1
ATOM 728 C C . ASP A 1 91 ? -17.631 -8.478 13.450 1.00 95.06 91 ASP A C 1
ATOM 730 O O . ASP A 1 91 ? -17.887 -9.450 14.146 1.00 95.06 91 ASP A O 1
ATOM 734 N N . ARG A 1 92 ? -16.414 -7.918 13.426 1.00 94.56 92 ARG A N 1
ATOM 735 C CA . ARG A 1 92 ? -15.254 -8.470 14.145 1.00 94.56 92 ARG A CA 1
ATOM 736 C C . ARG A 1 92 ? -15.393 -8.509 15.667 1.00 94.56 92 ARG A C 1
ATOM 738 O O . ARG A 1 92 ? -14.681 -9.266 16.298 1.00 94.56 92 ARG A O 1
ATOM 745 N N . THR A 1 93 ? -16.228 -7.650 16.250 1.00 96.62 93 THR A N 1
ATOM 746 C CA . THR A 1 93 ? -16.391 -7.511 17.717 1.00 96.62 93 THR A CA 1
ATOM 747 C C . THR A 1 93 ? -17.787 -7.908 18.182 1.00 96.62 93 THR A C 1
ATOM 749 O O . THR A 1 93 ? -18.242 -7.493 19.252 1.00 96.62 93 THR A O 1
ATOM 752 N N . ARG A 1 94 ? -18.532 -8.621 17.332 1.00 96.38 94 ARG A N 1
ATOM 753 C CA . ARG A 1 94 ? -19.913 -8.999 17.620 1.00 96.38 94 ARG A CA 1
ATOM 754 C C . ARG A 1 94 ? -19.975 -9.985 18.783 1.00 96.38 94 ARG A C 1
ATOM 756 O O . ARG A 1 94 ? -20.791 -9.776 19.679 1.00 96.38 94 ARG A O 1
ATOM 763 N N . ASP A 1 95 ? -19.083 -10.966 18.782 1.00 96.81 95 ASP A N 1
ATOM 764 C CA . ASP A 1 95 ? -19.079 -12.065 19.748 1.00 96.81 95 ASP A CA 1
ATOM 765 C C . ASP A 1 95 ? -18.629 -11.574 21.130 1.00 96.81 95 ASP A C 1
ATOM 767 O O . ASP A 1 95 ? -19.390 -11.695 22.087 1.00 96.81 95 ASP A O 1
ATOM 771 N N . ASP A 1 96 ? -17.527 -10.819 21.210 1.00 97.19 96 ASP A N 1
ATOM 772 C CA . ASP A 1 96 ? -17.091 -10.158 22.454 1.00 97.19 96 ASP A CA 1
ATOM 773 C C . ASP A 1 96 ? -18.202 -9.294 23.076 1.00 97.19 96 ASP A C 1
ATOM 775 O O . ASP A 1 96 ? -18.384 -9.193 24.294 1.00 97.19 96 ASP A O 1
ATOM 779 N N . ARG A 1 97 ? -18.970 -8.602 22.221 1.00 97.00 97 ARG A N 1
ATOM 780 C CA . ARG A 1 97 ? -20.080 -7.764 22.675 1.00 97.00 97 ARG A CA 1
ATOM 781 C C . ARG A 1 97 ? -21.222 -8.610 23.216 1.00 97.00 97 ARG A C 1
ATOM 783 O O . ARG A 1 97 ? -21.843 -8.181 24.187 1.00 97.00 97 ARG A O 1
ATOM 790 N N . PHE A 1 98 ? -21.504 -9.745 22.586 1.00 97.75 98 PHE A N 1
ATOM 791 C CA . PHE A 1 98 ? -22.517 -10.687 23.033 1.00 97.75 98 PHE A CA 1
ATOM 792 C C . PHE A 1 98 ? -22.152 -11.271 24.401 1.00 97.75 98 PHE A C 1
ATOM 794 O O . PHE A 1 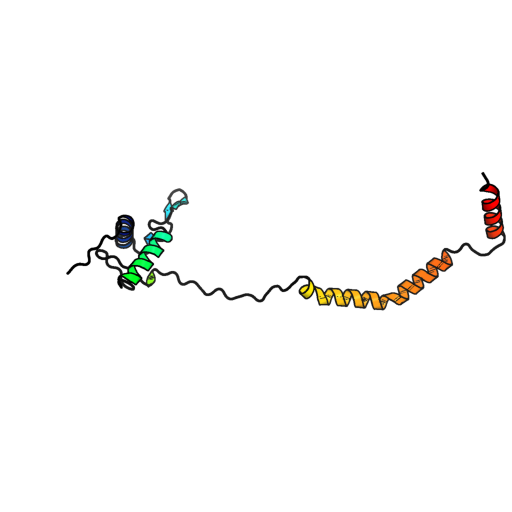98 ? -22.955 -11.149 25.325 1.00 97.75 98 PHE A O 1
ATOM 801 N N . GLU A 1 99 ? -20.929 -11.772 24.577 1.00 97.81 99 GLU A N 1
ATOM 802 C CA . GLU A 1 99 ? -20.443 -12.312 25.856 1.00 97.81 99 GLU A CA 1
ATOM 803 C C . GLU A 1 99 ? -20.544 -11.282 26.985 1.00 97.81 99 GLU A C 1
ATOM 805 O O . GLU A 1 99 ? -21.076 -11.554 28.063 1.00 97.81 99 GLU A O 1
ATOM 810 N N . ARG A 1 100 ? -20.140 -10.037 26.710 1.00 97.44 100 ARG A N 1
ATOM 811 C CA . ARG A 1 100 ? -20.243 -8.942 27.681 1.00 97.44 100 ARG A CA 1
ATOM 812 C C . ARG A 1 100 ? -21.688 -8.607 28.061 1.00 97.44 100 ARG A C 1
ATOM 814 O O . ARG A 1 100 ? -21.931 -8.155 29.179 1.00 97.44 100 ARG A O 1
ATOM 821 N N . ILE A 1 101 ? -22.640 -8.752 27.140 1.00 97.12 101 ILE A N 1
ATOM 822 C CA . ILE A 1 101 ? -24.065 -8.539 27.432 1.00 97.12 101 ILE A CA 1
ATOM 823 C C . ILE A 1 101 ? -24.602 -9.700 28.272 1.00 97.12 101 ILE A C 1
ATOM 825 O O . ILE A 1 101 ? -25.261 -9.442 29.275 1.00 97.12 101 ILE A O 1
ATOM 829 N N . GLN A 1 102 ? -24.273 -10.942 27.913 1.00 97.31 102 GLN A N 1
ATOM 830 C CA . GLN A 1 102 ? -24.690 -12.134 28.655 1.00 97.31 102 GLN A CA 1
ATOM 831 C C . GLN A 1 102 ? -24.195 -12.104 30.104 1.00 97.31 102 GLN A C 1
ATOM 833 O O . GLN A 1 102 ? -24.996 -12.260 31.023 1.00 97.31 102 GLN A O 1
ATOM 838 N N . GLY A 1 103 ? -22.917 -11.778 30.331 1.00 96.69 103 GLY A N 1
ATOM 839 C CA . GLY A 1 103 ? -22.380 -11.629 31.688 1.00 96.69 103 GLY A CA 1
ATOM 840 C C . GLY A 1 103 ? -23.134 -10.574 32.509 1.00 96.69 103 GLY A C 1
ATOM 841 O O . GLY A 1 103 ? -23.532 -10.818 33.646 1.00 96.69 103 GLY A O 1
ATOM 842 N N . LYS A 1 104 ? -23.442 -9.418 31.904 1.00 96.38 104 LYS A N 1
ATOM 843 C CA . LYS A 1 104 ? -24.223 -8.360 32.570 1.00 96.38 104 LYS A CA 1
ATOM 844 C C . LYS A 1 104 ? -25.669 -8.755 32.859 1.00 96.38 104 LYS A C 1
ATOM 846 O O . LYS A 1 104 ? -26.229 -8.254 33.831 1.00 96.38 104 LYS A O 1
ATOM 851 N N . MET A 1 105 ? -26.276 -9.588 32.016 1.00 96.44 105 MET A N 1
ATOM 852 C CA . MET A 1 105 ? -27.617 -10.115 32.260 1.00 96.44 105 MET A CA 1
ATOM 853 C C . MET A 1 105 ? -27.622 -11.082 33.445 1.00 96.44 105 MET A C 1
ATOM 855 O O . MET A 1 105 ? -28.483 -10.953 34.307 1.00 96.44 105 MET A O 1
ATOM 859 N N . GLY A 1 106 ? -26.637 -11.981 33.539 1.00 95.19 106 GLY A N 1
ATOM 860 C CA . GLY A 1 106 ? -26.524 -12.913 34.667 1.00 95.19 106 GLY A CA 1
ATOM 861 C C . GLY A 1 106 ? -26.347 -12.212 36.021 1.00 95.19 106 GLY A C 1
ATOM 862 O O . GLY A 1 106 ? -26.949 -12.602 37.015 1.00 95.19 106 GLY A O 1
ATOM 863 N N . GLU A 1 107 ? -25.585 -11.118 36.062 1.00 95.69 107 GLU A N 1
ATOM 864 C CA . GLU A 1 107 ? -25.355 -10.329 37.285 1.00 95.69 107 GLU A CA 1
ATOM 865 C C . GLU A 1 107 ? -26.501 -9.360 37.641 1.00 95.69 107 GLU A C 1
ATOM 867 O O . GLU A 1 107 ? -26.428 -8.641 38.646 1.00 95.69 107 GLU A O 1
ATOM 872 N N . GLN A 1 108 ? -27.542 -9.266 36.808 1.00 95.94 108 GLN A N 1
ATOM 873 C CA . GLN A 1 108 ? -28.530 -8.194 36.909 1.00 95.94 108 GLN A CA 1
ATOM 874 C C . GLN A 1 108 ? -29.324 -8.252 38.220 1.00 95.94 108 GLN A C 1
ATOM 876 O O . GLN A 1 108 ? -29.546 -7.214 38.852 1.00 95.94 108 GLN A O 1
ATOM 881 N N . ASP A 1 109 ? -29.724 -9.446 38.649 1.00 95.62 109 ASP A N 1
ATOM 882 C CA . ASP A 1 109 ? -30.532 -9.615 39.857 1.00 95.62 109 ASP A CA 1
ATOM 883 C C . ASP A 1 109 ? -29.730 -9.359 41.132 1.00 95.62 109 ASP A C 1
ATOM 885 O O . ASP A 1 109 ? -30.229 -8.698 42.047 1.00 95.62 109 ASP A O 1
ATOM 889 N N . ALA A 1 110 ? -28.460 -9.770 41.162 1.00 95.44 110 ALA A N 1
ATOM 890 C CA . ALA A 1 110 ? -27.556 -9.477 42.270 1.00 95.44 110 ALA A CA 1
ATOM 891 C C . ALA A 1 110 ? -27.391 -7.960 42.465 1.00 95.44 110 ALA A C 1
ATOM 893 O O . ALA A 1 110 ? -27.598 -7.446 43.565 1.00 95.44 110 ALA A O 1
ATOM 894 N N . LYS A 1 111 ? -27.144 -7.218 41.376 1.00 96.00 111 LYS A N 1
ATOM 895 C CA . LYS A 1 111 ? -27.032 -5.748 41.404 1.00 96.00 111 LYS A CA 1
ATOM 896 C C . LYS A 1 111 ? -28.329 -5.065 41.833 1.00 96.00 111 LYS A C 1
ATOM 898 O O . LYS A 1 111 ? -28.299 -4.072 42.558 1.00 96.00 111 LYS A O 1
ATOM 903 N N . ARG A 1 112 ? -29.490 -5.587 41.419 1.00 95.44 112 ARG A N 1
ATOM 904 C CA . ARG A 1 112 ? -30.797 -5.079 41.876 1.00 95.44 112 ARG A CA 1
ATOM 905 C C . ARG A 1 112 ? -30.998 -5.311 43.371 1.00 95.44 112 ARG A C 1
ATOM 907 O O . ARG A 1 112 ? -31.514 -4.422 44.048 1.00 95.44 112 ARG A O 1
ATOM 914 N N . ALA A 1 113 ? -30.616 -6.479 43.884 1.00 96.06 113 ALA A N 1
ATOM 915 C CA . ALA A 1 113 ? -30.717 -6.797 45.304 1.00 96.06 113 ALA A CA 1
ATOM 916 C C . ALA A 1 113 ? -29.796 -5.902 46.145 1.00 96.06 113 ALA A C 1
ATOM 918 O O . ALA A 1 113 ? -30.247 -5.326 47.134 1.00 96.06 113 ALA A O 1
ATOM 919 N N . GLU A 1 114 ? -28.548 -5.722 45.714 1.00 96.25 114 GLU A N 1
ATOM 920 C CA . GLU A 1 114 ? -27.581 -4.821 46.346 1.00 96.25 114 GLU A CA 1
ATOM 921 C C . GLU A 1 114 ? -28.088 -3.373 46.364 1.00 96.25 114 GLU A C 1
ATOM 923 O O . GLU A 1 114 ? -28.131 -2.741 47.417 1.00 96.25 114 GLU A O 1
ATOM 928 N N . TYR A 1 115 ? -28.598 -2.880 45.231 1.00 96.38 115 TYR A N 1
ATOM 929 C CA . TYR A 1 115 ? -29.197 -1.548 45.144 1.00 96.38 115 TYR A CA 1
ATOM 930 C C . TYR A 1 115 ? -30.379 -1.368 46.105 1.00 96.38 115 TYR A C 1
ATOM 932 O O . TYR A 1 115 ? -30.505 -0.329 46.757 1.00 96.38 115 TYR A O 1
ATOM 940 N N . ARG A 1 116 ? -31.258 -2.374 46.211 1.00 95.81 116 ARG A N 1
ATOM 941 C CA . ARG A 1 116 ? -32.398 -2.341 47.140 1.00 95.81 116 ARG A CA 1
ATOM 942 C C . ARG A 1 116 ? -31.940 -2.314 48.596 1.00 95.81 116 ARG A C 1
ATOM 944 O O . ARG A 1 116 ? -32.498 -1.529 49.356 1.00 95.81 116 ARG A O 1
ATOM 951 N N . LYS A 1 117 ? -30.934 -3.114 48.968 1.00 95.75 117 LYS A N 1
ATOM 952 C CA . LYS A 1 117 ? -30.341 -3.101 50.316 1.00 95.75 117 LYS A CA 1
ATOM 953 C C . LYS A 1 117 ? -29.743 -1.734 50.635 1.00 95.75 117 LYS A C 1
ATOM 955 O O . LYS A 1 117 ? -30.194 -1.096 51.575 1.00 95.75 117 LYS A O 1
ATOM 960 N N . ALA A 1 118 ? -28.888 -1.207 49.759 1.00 94.38 118 ALA A N 1
ATOM 961 C CA . ALA A 1 118 ? -28.298 0.122 49.924 1.00 94.38 118 ALA A CA 1
ATOM 962 C C . ALA A 1 118 ? -29.362 1.228 50.070 1.00 94.38 118 ALA A C 1
ATOM 964 O O . ALA A 1 118 ? -29.223 2.139 50.881 1.00 94.38 118 ALA A O 1
ATOM 965 N N . ARG A 1 119 ? -30.471 1.137 49.321 1.00 94.12 119 ARG A N 1
ATOM 966 C CA . ARG A 1 119 ? -31.627 2.042 49.445 1.00 94.12 119 ARG A CA 1
ATOM 967 C C . ARG A 1 119 ? -32.356 1.928 50.780 1.00 94.12 119 ARG A C 1
ATOM 969 O O . ARG A 1 119 ? -32.969 2.911 51.190 1.00 94.12 119 ARG A O 1
ATOM 976 N N . VAL A 1 120 ? -32.380 0.752 51.398 1.00 90.75 120 VAL A N 1
ATOM 977 C CA . VAL A 1 120 ? -32.977 0.533 52.721 1.00 90.75 120 VAL A CA 1
ATOM 978 C C . VAL A 1 120 ? -32.032 1.039 53.804 1.00 90.75 120 VAL A C 1
ATOM 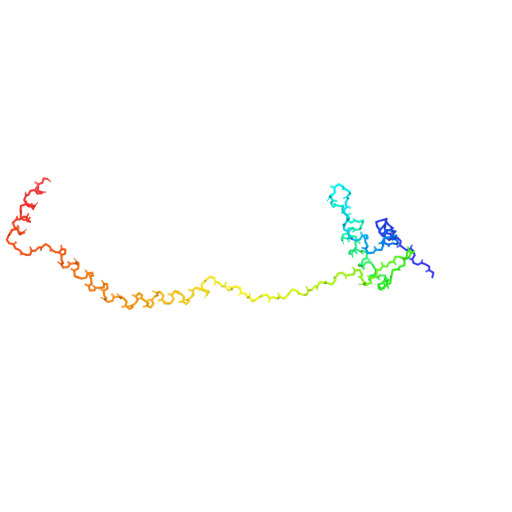980 O O . VAL A 1 120 ? -32.473 1.816 54.641 1.00 90.75 120 VAL A O 1
ATOM 983 N N . ASP A 1 121 ? -30.750 0.698 53.725 1.00 90.00 121 ASP A N 1
ATOM 984 C CA . ASP A 1 121 ? -29.733 1.085 54.709 1.00 90.00 121 ASP A CA 1
ATOM 985 C C . ASP A 1 121 ? -29.498 2.602 54.731 1.00 90.00 121 ASP A C 1
ATOM 987 O O . ASP A 1 121 ? -29.257 3.193 55.780 1.00 90.00 121 ASP A O 1
ATOM 991 N N . ALA A 1 122 ? -29.640 3.263 53.578 1.00 90.06 122 ALA A N 1
ATOM 992 C CA . ALA A 1 122 ? -29.575 4.718 53.481 1.00 90.06 122 ALA A CA 1
ATOM 993 C C . ALA A 1 122 ? -30.799 5.435 54.086 1.00 90.06 122 ALA A C 1
ATOM 995 O O . ALA A 1 122 ? -30.767 6.658 54.248 1.00 90.06 122 ALA A O 1
ATOM 996 N N . LYS A 1 123 ? -31.903 4.731 54.391 1.00 86.94 123 LYS A N 1
ATOM 997 C CA . LYS A 1 123 ? -33.043 5.360 55.073 1.00 86.94 123 LYS A CA 1
ATOM 998 C C . LYS A 1 123 ? -32.659 5.618 56.531 1.00 86.94 123 LYS A C 1
ATOM 1000 O O . LYS A 1 123 ? -32.162 4.714 57.196 1.00 86.94 123 LYS A O 1
ATOM 1005 N N . PRO A 1 124 ? -32.924 6.824 57.061 1.00 85.50 124 PRO A N 1
ATOM 1006 C CA . PRO A 1 124 ? -32.626 7.111 58.454 1.00 85.50 124 PRO A CA 1
ATOM 1007 C C . PRO A 1 124 ? -33.437 6.173 59.368 1.00 85.50 124 PRO A C 1
ATOM 1009 O O . PRO A 1 124 ? -34.605 5.897 59.064 1.00 85.50 124 PRO A O 1
ATOM 1012 N N . PRO A 1 125 ? -32.850 5.688 60.477 1.00 80.88 125 PRO A N 1
ATOM 1013 C CA . PRO A 1 125 ? -33.492 4.698 61.330 1.00 80.88 125 PRO A CA 1
ATOM 1014 C C . PRO A 1 125 ? -34.791 5.261 61.930 1.00 80.88 125 PRO A C 1
ATOM 1016 O O . PRO A 1 125 ? -34.808 6.416 62.384 1.00 80.88 125 PRO A O 1
ATOM 1019 N N . PRO A 1 126 ? -35.889 4.483 61.940 1.00 79.88 126 PRO A N 1
ATOM 1020 C CA . PRO A 1 126 ? -37.135 4.913 62.561 1.00 79.88 126 PRO A CA 1
ATOM 1021 C C . PRO A 1 126 ? -36.937 5.051 64.076 1.00 79.88 126 PRO A C 1
ATOM 1023 O O . PRO A 1 126 ? -36.424 4.147 64.729 1.00 79.88 126 PRO A O 1
ATOM 1026 N N . GLY A 1 127 ? -37.321 6.197 64.645 1.00 82.94 127 GLY A N 1
ATOM 1027 C CA . GLY A 1 127 ? -37.177 6.448 66.079 1.00 82.94 127 GLY A CA 1
ATOM 1028 C C . GLY A 1 127 ? -37.481 7.887 66.490 1.00 82.94 127 GLY A C 1
ATOM 1029 O O . GLY A 1 127 ? -37.452 8.808 65.670 1.00 82.94 127 GLY A O 1
ATOM 1030 N N . ILE A 1 128 ? -37.749 8.080 67.787 1.00 79.44 128 ILE A N 1
ATOM 1031 C CA . ILE A 1 128 ? -38.120 9.377 68.382 1.00 79.44 128 ILE A CA 1
ATOM 1032 C C . ILE A 1 128 ? -37.009 10.412 68.175 1.00 79.44 128 ILE A C 1
ATOM 1034 O O . ILE A 1 128 ? -37.288 11.545 67.804 1.00 79.44 128 ILE A O 1
ATOM 1038 N N . GLN A 1 129 ? -35.742 10.020 68.333 1.00 75.19 129 GLN A N 1
ATOM 1039 C CA . GLN A 1 129 ? -34.602 10.919 68.130 1.00 75.19 129 GLN A CA 1
ATOM 1040 C C . GLN A 1 129 ? -34.490 11.402 66.677 1.00 75.19 129 GLN A C 1
ATOM 1042 O O . GLN A 1 129 ? -34.174 12.565 66.429 1.00 75.19 129 GLN A O 1
ATOM 1047 N N . THR A 1 130 ? -34.781 10.531 65.711 1.00 80.94 130 THR A N 1
ATOM 1048 C CA . THR A 1 130 ? -34.790 10.864 64.284 1.00 80.94 130 THR A CA 1
ATOM 1049 C C . THR A 1 130 ? -35.952 11.796 63.947 1.00 80.94 130 THR A C 1
ATOM 1051 O O . THR A 1 130 ? -35.755 12.782 63.242 1.00 80.94 130 THR A O 1
ATOM 1054 N N . LEU A 1 131 ? -37.147 11.532 64.495 1.00 78.06 131 LEU A N 1
ATOM 1055 C CA . LEU A 1 131 ? -38.326 12.396 64.363 1.00 78.06 131 LEU A CA 1
ATOM 1056 C C . LEU A 1 131 ? -38.093 13.775 64.989 1.00 78.06 131 LEU A C 1
ATOM 1058 O O . LEU A 1 131 ? -38.395 14.785 64.361 1.00 78.06 131 LEU A O 1
ATOM 1062 N N . TYR A 1 132 ? -37.489 13.818 66.176 1.00 79.62 132 TYR A N 1
ATOM 1063 C CA . TYR A 1 132 ? -37.150 15.047 66.888 1.00 79.62 132 TYR A CA 1
ATOM 1064 C C . TYR A 1 132 ? -36.109 15.883 66.131 1.00 79.62 132 TYR A C 1
ATOM 1066 O O . TYR A 1 132 ? -36.316 17.076 65.919 1.00 79.62 132 TYR A O 1
ATOM 1074 N N . LYS A 1 133 ? -35.036 15.256 65.619 1.00 81.19 133 LYS A N 1
ATOM 1075 C CA . LYS A 1 133 ? -34.055 15.915 64.735 1.00 81.19 133 LYS A CA 1
ATOM 1076 C C . LYS A 1 133 ? -34.707 16.469 63.464 1.00 81.19 133 LYS A C 1
ATOM 1078 O O . LYS A 1 133 ? -34.360 17.565 63.033 1.00 81.19 133 LYS A O 1
ATOM 1083 N N . ARG A 1 134 ? -35.676 15.749 62.886 1.00 80.38 134 ARG A N 1
ATOM 1084 C CA . ARG A 1 134 ? -36.438 16.194 61.706 1.00 80.38 134 ARG A CA 1
ATOM 1085 C C . ARG A 1 134 ? -37.314 17.412 62.015 1.00 80.38 134 ARG A C 1
ATOM 1087 O O . ARG A 1 134 ? -37.323 18.356 61.235 1.00 80.38 134 ARG A O 1
ATOM 1094 N N . LEU A 1 135 ? -37.995 17.404 63.162 1.00 81.25 135 LEU A N 1
ATOM 1095 C CA . LEU A 1 135 ? -38.825 18.504 63.668 1.00 81.25 135 LEU A CA 1
ATOM 1096 C C . LEU A 1 135 ? -37.998 19.765 63.958 1.00 81.25 135 LEU A C 1
ATOM 1098 O O . LEU A 1 135 ? -38.390 20.863 63.568 1.00 81.25 135 LEU A O 1
ATOM 1102 N N . LEU A 1 136 ? -36.828 19.607 64.584 1.00 81.06 136 LEU A N 1
ATOM 1103 C CA . LEU A 1 136 ? -35.886 20.702 64.834 1.00 81.06 136 LEU A CA 1
ATOM 1104 C C . LEU A 1 136 ? -35.330 21.300 63.534 1.00 81.06 136 LEU A C 1
ATOM 1106 O O . LEU A 1 136 ? -35.287 22.521 63.401 1.00 81.06 136 LEU A O 1
ATOM 1110 N N . ALA A 1 137 ? -34.962 20.461 62.560 1.00 78.38 137 ALA A N 1
ATOM 1111 C CA . ALA A 1 137 ? -34.500 20.917 61.248 1.00 78.38 137 ALA A CA 1
ATOM 1112 C C . ALA A 1 137 ? -35.594 21.677 60.470 1.00 78.38 137 ALA A C 1
ATOM 1114 O O . ALA A 1 137 ? -35.295 22.655 59.792 1.00 78.38 137 ALA A O 1
ATOM 1115 N N . MET A 1 138 ? -36.862 21.274 60.612 1.00 72.69 138 MET A N 1
ATOM 1116 C CA . MET A 1 138 ? -38.011 21.977 60.024 1.00 72.69 138 MET A CA 1
ATOM 1117 C C . MET A 1 138 ? -38.276 23.337 60.689 1.00 72.69 138 MET A C 1
ATOM 1119 O O . MET A 1 138 ? -38.603 24.300 60.004 1.00 72.69 138 MET A O 1
ATOM 1123 N N . LYS A 1 139 ? -38.112 23.433 62.015 1.00 69.25 139 LYS A N 1
ATOM 1124 C CA . LYS A 1 139 ? -38.359 24.662 62.790 1.00 69.25 139 LYS A CA 1
ATOM 1125 C C . LYS A 1 139 ? -37.233 25.699 62.646 1.00 69.25 139 LYS A C 1
ATOM 1127 O O . LYS A 1 139 ? -37.496 26.891 62.737 1.00 69.25 139 LYS A O 1
ATOM 1132 N N . GLY A 1 140 ? -35.997 25.254 62.405 1.00 60.62 140 GLY A N 1
ATOM 1133 C CA . GLY A 1 140 ? -34.828 26.120 62.188 1.00 60.62 140 GLY A CA 1
ATOM 1134 C C . GLY A 1 140 ? -34.617 26.594 60.743 1.00 60.62 140 GLY A C 1
ATOM 1135 O O . GLY A 1 140 ? -33.751 27.431 60.513 1.00 60.62 140 GLY A O 1
ATOM 1136 N N . GLY A 1 141 ? -35.383 26.069 59.778 1.00 55.09 141 GLY A N 1
ATOM 1137 C CA . GLY A 1 141 ? -35.291 26.410 58.351 1.00 55.09 141 GLY A CA 1
ATOM 1138 C C . GLY A 1 141 ? -36.227 27.530 57.883 1.00 55.09 141 GLY A C 1
ATOM 1139 O O . GLY A 1 141 ? -36.244 27.836 56.697 1.00 55.09 141 GLY A O 1
ATOM 1140 N N . SER A 1 142 ? -37.005 28.132 58.786 1.00 48.38 142 SER A N 1
ATOM 1141 C CA . SER A 1 142 ? -37.821 29.313 58.490 1.00 48.38 142 SER A CA 1
ATOM 1142 C C . SER A 1 142 ? -36.990 30.579 58.716 1.00 48.38 142 SER A C 1
ATOM 1144 O O . SER A 1 142 ? -37.038 31.181 59.789 1.00 48.38 142 SER A O 1
ATOM 1146 N N . LYS A 1 143 ? -36.210 30.958 57.708 1.00 47.00 143 LYS A N 1
ATOM 1147 C CA . LYS A 1 143 ? -35.781 32.338 57.471 1.00 47.00 143 LYS A CA 1
ATOM 1148 C C . LYS A 1 143 ? -36.131 32.698 56.040 1.00 47.00 143 LYS A C 1
ATOM 1150 O O . LYS A 1 143 ? -35.889 31.836 55.167 1.00 47.00 143 LYS A O 1
#

Secondary structure (DSSP, 8-state):
--------HHHHHHHHHHHHHGGGGGS--B-TTSPBPPPSS-HHHHHHHHHHHHHTT-BS-EETTTEEB-GGGS------PPPPP---HHHHTHHHHHHHHHHHHHTHHHHHHHHHHHHHHTSPPPSHHHHHHHHHHHHS---

Radius of gyration: 42.96 Å; chains: 1; bounding box: 70×46×118 Å

pLDDT: mean 86.48, std 12.8, range [33.94, 97.81]

Foldseek 3Di:
DDPPPDPDPLNLQVLQLCVVPNLQLCPWDQDPVRDTHHRVAYPVNVVVLQVVLVVVVLECDADSVPGHYRPVSDDDDDDDDDDPDPDDPCVVCVVVVVVVVVVCVVCVVVVVVVVVVVVVVPDDDDDPVVVVVVVVVVVVPDD

Sequence (143 aa):
MALNQKVGLKFKTAIRALAKYGPDAFQPKKLQDGKWAKPMISRRMAADLRSHSLREGTWGSFSPITGGWDSSWDSYKRPKIRRPLKTSKRDRTRDDRFERIQGKMGEQDAKRAEYRKARVDAKPPPGIQTLYKRLLAMKGGSK

Organism: NCBI:txid3111310